Protein AF-A0A7C6N292-F1 (afdb_monomer_lite)

Secondary structure (DSSP, 8-state):
-EEEEE--TTTHHHHHHHHHHTT-EE-TT-SSEEE-----SEEEEEETTEEEEEEGGG-SEEEEETTEEEEE-SS-EEEESS-HHHHHHHHGGGT-EE-SSSEEE-GGGEEEEEE-TTS-EEEEETTS-EEEE-GGGHHHHHHHHT-

Sequence (147 aa):
MKVKLICDQDKYEEYKKILTSKGFEIDDNATIVFEDLERTDHFIGKIDNTLSAIKYDDIIYIESYGHNVYLVTSDGRYQIKERLYEAFEKVEKDDFIKISISVIINPKHIKKIKATYNRKFHLTMKNGDVVDVTRSYYNDFKDKLGI

Foldseek 3Di:
DEEEEAEDPVCVVVVCVVQVVVPYDYDNPDPHYDYPPPLDQFAFFDDPNDTDTGGPVQFFKWFDDDPWIWTQGLVGITTGPDDPVRVCVSCVVVLWADQDPTMIGDPVQFPDWDDDPPLKIWTQGNSRDTDIRDNVRSVVVCVSVVD

Radius of gyration: 19.06 Å; chains: 1; bounding box: 43×37×54 Å

pLDDT: mean 92.68, std 6.37, range [61.94, 98.44]

Structure (mmCIF, N/CA/C/O backbone):
data_AF-A0A7C6N292-F1
#
_entry.id   AF-A0A7C6N292-F1
#
loop_
_atom_site.group_PDB
_atom_site.id
_atom_site.type_symbol
_atom_site.label_atom_id
_atom_site.label_alt_id
_atom_site.label_comp_id
_atom_site.label_asym_id
_atom_site.label_entity_id
_atom_site.label_seq_id
_atom_site.pdbx_PDB_ins_code
_atom_site.Cartn_x
_atom_site.Cartn_y
_atom_site.Cartn_z
_atom_site.occupancy
_atom_site.B_iso_or_equiv
_atom_site.auth_seq_id
_atom_site.auth_comp_id
_atom_site.auth_asym_id
_atom_site.auth_atom_id
_atom_site.pdbx_PDB_model_num
ATOM 1 N N . MET A 1 1 ? 26.911 12.888 -18.718 1.00 90.12 1 MET A N 1
ATOM 2 C CA . MET A 1 1 ? 26.836 11.898 -17.614 1.00 90.12 1 MET A CA 1
ATOM 3 C C . MET A 1 1 ? 26.272 10.613 -18.190 1.00 90.12 1 MET A C 1
ATOM 5 O O . MET A 1 1 ? 25.396 10.713 -19.041 1.00 90.12 1 MET A O 1
ATOM 9 N N . LYS A 1 2 ? 26.789 9.449 -17.791 1.00 95.38 2 LYS A N 1
ATOM 10 C CA . LYS A 1 2 ? 26.370 8.159 -18.355 1.00 95.38 2 LYS A CA 1
ATOM 11 C C . LYS A 1 2 ? 25.245 7.536 -17.533 1.00 95.38 2 LYS A C 1
ATOM 13 O O . LYS A 1 2 ? 25.275 7.648 -16.307 1.00 95.38 2 LYS A O 1
ATOM 18 N N . VAL A 1 3 ? 24.281 6.903 -18.195 1.00 96.00 3 VAL A N 1
ATOM 19 C CA . VAL A 1 3 ? 23.140 6.234 -17.559 1.00 96.00 3 VAL A CA 1
ATOM 20 C C . VAL A 1 3 ? 22.815 4.919 -18.268 1.00 96.00 3 VAL A C 1
ATOM 22 O O . VAL A 1 3 ? 22.854 4.848 -19.495 1.00 96.00 3 VAL A O 1
ATOM 25 N N . LYS A 1 4 ? 22.475 3.888 -17.497 1.00 95.44 4 LYS A N 1
ATOM 26 C CA . LYS A 1 4 ? 21.953 2.620 -18.003 1.00 95.44 4 LYS A CA 1
ATOM 27 C C . LYS A 1 4 ? 20.438 2.728 -18.104 1.00 95.44 4 LYS A C 1
ATOM 29 O O . LYS A 1 4 ? 19.797 3.055 -17.110 1.00 95.44 4 LYS A O 1
ATOM 34 N N . LEU A 1 5 ? 19.878 2.457 -19.277 1.00 92.69 5 LEU A N 1
ATOM 35 C CA . LEU A 1 5 ? 18.437 2.511 -19.528 1.00 92.69 5 LEU A CA 1
ATOM 36 C C . LEU A 1 5 ? 17.834 1.104 -19.430 1.00 92.69 5 LEU A C 1
ATOM 38 O O . LEU A 1 5 ? 18.210 0.221 -20.195 1.00 92.69 5 LEU A O 1
ATOM 42 N N . ILE A 1 6 ? 16.899 0.907 -18.504 1.00 89.31 6 ILE A N 1
ATOM 43 C CA . ILE A 1 6 ? 16.110 -0.320 -18.343 1.00 89.31 6 ILE A CA 1
ATOM 44 C C . ILE A 1 6 ? 14.647 0.044 -18.604 1.00 89.31 6 ILE A C 1
ATOM 46 O O . ILE A 1 6 ? 14.085 0.860 -17.888 1.00 89.31 6 ILE A O 1
ATOM 50 N N . CYS A 1 7 ? 14.037 -0.491 -19.655 1.00 86.06 7 CYS A N 1
ATOM 51 C CA . CYS A 1 7 ? 12.637 -0.233 -20.009 1.00 86.06 7 CYS A CA 1
ATOM 52 C C . CYS A 1 7 ? 12.149 -1.292 -21.000 1.00 86.06 7 CYS A C 1
ATOM 54 O O . CYS A 1 7 ? 12.960 -2.065 -21.525 1.00 86.06 7 CYS A O 1
ATOM 56 N N . ASP A 1 8 ? 10.847 -1.303 -21.279 1.00 82.19 8 ASP A N 1
ATOM 57 C CA . ASP A 1 8 ? 10.293 -2.138 -22.340 1.00 82.19 8 ASP A CA 1
ATOM 58 C C . ASP A 1 8 ? 10.827 -1.735 -23.717 1.00 82.19 8 ASP A C 1
ATOM 60 O O . ASP A 1 8 ? 11.164 -0.579 -23.997 1.00 82.19 8 ASP A O 1
ATOM 64 N N . GLN A 1 9 ? 10.915 -2.724 -24.603 1.00 83.50 9 GLN A N 1
ATOM 65 C CA . GLN A 1 9 ? 11.589 -2.573 -25.889 1.00 83.50 9 GLN A CA 1
ATOM 66 C C . GLN A 1 9 ? 10.876 -1.598 -26.838 1.00 83.50 9 GLN A C 1
ATOM 68 O O . GLN A 1 9 ? 11.526 -0.967 -27.670 1.00 83.50 9 GLN A O 1
ATOM 73 N N . ASP A 1 10 ? 9.562 -1.442 -26.696 1.00 85.56 10 ASP A N 1
ATOM 74 C CA . ASP A 1 10 ? 8.737 -0.480 -27.428 1.00 85.56 10 ASP A CA 1
ATOM 75 C C . ASP A 1 10 ? 8.955 0.972 -26.970 1.00 85.56 10 ASP A C 1
ATOM 77 O O . ASP A 1 10 ? 8.803 1.891 -27.776 1.00 85.56 10 ASP A O 1
ATOM 81 N N . LYS A 1 11 ? 9.392 1.188 -25.724 1.00 87.12 11 LYS A N 1
ATOM 82 C CA . LYS A 1 11 ? 9.657 2.522 -25.155 1.00 87.12 11 LYS A CA 1
ATOM 83 C C . LYS A 1 11 ? 11.129 2.938 -25.204 1.00 87.12 11 LYS A C 1
ATOM 85 O O . LYS A 1 11 ? 11.451 4.111 -24.998 1.00 87.12 11 LYS A O 1
ATOM 90 N N . TYR A 1 12 ? 12.038 2.009 -25.504 1.00 91.31 12 TYR A N 1
ATOM 91 C CA . TYR A 1 12 ? 13.484 2.252 -25.466 1.00 91.31 12 TYR A CA 1
ATOM 92 C C . TYR A 1 12 ? 13.926 3.460 -26.302 1.00 91.31 12 TYR A C 1
ATOM 94 O O . TYR A 1 12 ? 14.645 4.330 -25.805 1.00 91.31 12 TYR A O 1
ATOM 102 N N . GLU A 1 13 ? 13.479 3.559 -27.557 1.00 93.88 13 GLU A N 1
ATOM 103 C CA . GLU A 1 13 ? 13.867 4.666 -28.444 1.00 93.88 13 GLU A CA 1
ATOM 104 C C . GLU A 1 13 ? 13.289 6.017 -27.994 1.00 93.88 13 GLU A C 1
ATOM 106 O O . GLU A 1 13 ? 13.952 7.052 -28.120 1.00 93.88 13 GLU A O 1
ATOM 111 N N . GLU A 1 14 ? 12.086 6.021 -27.412 1.00 92.75 14 GLU A N 1
ATOM 112 C CA . GLU A 1 14 ? 11.480 7.219 -26.828 1.00 92.75 14 GLU A CA 1
ATOM 113 C C . GLU A 1 14 ? 12.327 7.739 -25.659 1.00 92.75 14 GLU A C 1
ATOM 115 O O . GLU A 1 14 ? 12.772 8.895 -25.671 1.00 92.75 14 GLU A O 1
ATOM 120 N N . TYR A 1 15 ? 12.623 6.878 -24.681 1.00 93.25 15 TYR A N 1
ATOM 121 C CA . TYR A 1 15 ? 13.393 7.268 -23.501 1.00 93.25 15 TYR A CA 1
ATOM 122 C C . TYR A 1 15 ? 14.839 7.610 -23.821 1.00 93.25 15 TYR A C 1
ATOM 124 O O . TYR A 1 15 ? 15.360 8.598 -23.298 1.00 93.25 15 TYR A O 1
ATOM 132 N N . LYS A 1 16 ? 15.477 6.873 -24.734 1.00 95.12 16 LYS A N 1
ATOM 133 C CA . LYS A 1 16 ? 16.813 7.206 -25.233 1.00 95.12 16 LYS A CA 1
ATOM 134 C C . LYS A 1 16 ? 16.847 8.621 -25.801 1.00 95.12 16 LYS A C 1
ATOM 136 O O . LYS A 1 16 ? 17.710 9.411 -25.421 1.00 95.12 16 LYS A O 1
ATOM 141 N N . LYS A 1 17 ? 15.879 8.983 -26.648 1.00 95.81 17 LYS A N 1
ATOM 142 C CA . LYS A 1 17 ? 15.788 10.330 -27.230 1.00 95.81 17 LYS A CA 1
ATOM 143 C C . LYS A 1 17 ? 15.598 11.406 -26.159 1.00 95.81 17 LYS A C 1
ATOM 145 O O . LYS A 1 17 ? 16.273 12.436 -26.213 1.00 95.81 17 LYS A O 1
ATOM 150 N N . ILE A 1 18 ? 14.723 11.172 -25.178 1.00 93.88 18 ILE A N 1
ATOM 151 C CA . ILE A 1 18 ? 14.499 12.094 -24.054 1.00 93.88 18 ILE A CA 1
ATOM 152 C C . ILE A 1 18 ? 15.795 12.294 -23.262 1.00 93.88 18 ILE A C 1
ATOM 154 O O . ILE A 1 18 ? 16.233 13.432 -23.087 1.00 93.88 18 ILE A O 1
ATOM 158 N N . LEU A 1 19 ? 16.445 11.213 -22.833 1.00 94.31 19 LEU A N 1
ATOM 159 C CA . LEU A 1 19 ? 17.663 11.259 -22.023 1.00 94.31 19 LEU A CA 1
ATOM 160 C C . LEU A 1 19 ? 18.818 11.938 -22.771 1.00 94.31 19 LEU A C 1
ATOM 162 O O . LEU A 1 19 ? 19.457 12.841 -22.227 1.00 94.31 19 LEU A O 1
ATOM 166 N N . THR A 1 20 ? 19.033 11.604 -24.046 1.00 94.81 20 THR A N 1
ATOM 167 C CA . THR A 1 20 ? 20.063 12.258 -24.865 1.00 94.81 20 THR A CA 1
ATOM 168 C C . THR A 1 20 ? 19.765 13.741 -25.089 1.00 94.81 20 THR A C 1
ATOM 170 O O . THR A 1 20 ? 20.674 14.562 -24.976 1.00 94.81 20 THR A O 1
ATOM 173 N N . SER A 1 21 ? 18.497 14.130 -25.288 1.00 95.00 21 SER A N 1
ATOM 174 C CA . SER A 1 21 ? 18.113 15.552 -25.389 1.00 95.00 21 SER A CA 1
ATOM 175 C C . SER A 1 21 ? 18.401 16.359 -24.114 1.00 95.00 21 SER A C 1
ATOM 177 O O . SER A 1 21 ? 18.549 17.578 -24.167 1.00 95.00 21 SER A O 1
ATOM 179 N N . LYS A 1 22 ? 18.503 15.680 -22.964 1.00 94.69 22 LYS A N 1
ATOM 180 C CA . LYS A 1 22 ? 18.827 16.263 -21.655 1.00 94.69 22 LYS A CA 1
ATOM 181 C C . LYS A 1 22 ? 20.318 16.159 -21.297 1.00 94.69 22 LYS A C 1
ATOM 183 O O . LYS A 1 22 ? 20.691 16.540 -20.192 1.00 94.69 22 LYS A O 1
ATOM 188 N N . GLY A 1 23 ? 21.171 15.681 -22.210 1.00 93.94 23 GLY A N 1
ATOM 189 C CA . GLY A 1 23 ? 22.628 15.607 -22.024 1.00 93.94 23 GLY A CA 1
ATOM 190 C C . GLY A 1 23 ? 23.137 14.326 -21.350 1.00 93.94 23 GLY A C 1
ATOM 191 O O . GLY A 1 23 ? 24.282 14.285 -20.881 1.00 93.94 23 GLY A O 1
ATOM 192 N N . PHE A 1 24 ? 22.308 13.282 -21.283 1.00 96.12 24 PHE A N 1
ATOM 193 C CA . PHE A 1 24 ? 22.724 11.958 -20.823 1.00 96.12 24 PHE A CA 1
ATOM 194 C C . PHE A 1 24 ? 23.225 11.102 -21.991 1.00 96.12 24 PHE A C 1
ATOM 196 O O . PHE A 1 24 ? 22.687 11.143 -23.096 1.00 96.12 24 PHE A O 1
ATOM 203 N N . GLU A 1 25 ? 24.244 10.293 -21.727 1.00 95.62 25 GLU A N 1
ATOM 204 C CA . GLU A 1 25 ? 24.762 9.285 -22.653 1.00 95.62 25 GLU A CA 1
ATOM 205 C C . GLU A 1 25 ? 24.298 7.905 -22.176 1.00 95.62 25 GLU A C 1
ATOM 207 O O . GLU A 1 25 ? 24.445 7.591 -20.992 1.00 95.62 25 GLU A O 1
ATOM 212 N N . ILE A 1 26 ? 23.718 7.102 -23.071 1.00 95.75 26 ILE A N 1
ATOM 213 C CA . ILE A 1 26 ? 23.266 5.749 -22.726 1.00 95.75 26 ILE A CA 1
ATOM 214 C C . ILE A 1 26 ? 24.464 4.802 -22.778 1.00 95.75 26 ILE A C 1
ATOM 216 O O . ILE A 1 26 ? 25.110 4.681 -23.816 1.00 95.75 26 ILE A O 1
ATOM 220 N N . ASP A 1 27 ? 24.754 4.148 -21.658 1.00 95.50 27 ASP A N 1
ATOM 221 C CA . ASP A 1 27 ? 25.833 3.170 -21.521 1.00 95.50 27 ASP A CA 1
ATOM 222 C C . ASP A 1 27 ? 25.368 2.054 -20.581 1.00 95.50 27 ASP A C 1
ATOM 224 O O . ASP A 1 27 ? 25.056 2.304 -19.413 1.00 95.50 27 ASP A O 1
ATOM 228 N N . ASP A 1 28 ? 25.344 0.817 -21.077 1.00 91.31 28 ASP A N 1
ATOM 229 C CA . ASP A 1 28 ? 24.902 -0.354 -20.311 1.00 91.31 28 ASP A CA 1
ATOM 230 C C . ASP A 1 28 ? 25.796 -0.656 -19.093 1.00 91.31 28 ASP A C 1
ATOM 232 O O . ASP A 1 28 ? 25.384 -1.396 -18.195 1.00 91.31 28 ASP A O 1
ATOM 236 N N . ASN A 1 29 ? 26.993 -0.057 -19.034 1.00 93.31 29 ASN A N 1
ATOM 237 C CA . ASN A 1 29 ? 27.951 -0.174 -17.933 1.00 93.31 29 ASN A CA 1
ATOM 238 C C . ASN A 1 29 ? 27.929 1.024 -16.967 1.00 93.31 29 ASN A C 1
ATOM 240 O O . ASN A 1 29 ? 28.786 1.120 -16.084 1.00 93.31 29 ASN A O 1
ATOM 244 N N . ALA A 1 30 ? 27.001 1.971 -17.126 1.00 94.06 30 ALA A N 1
ATOM 245 C CA . ALA A 1 30 ? 26.915 3.123 -16.237 1.00 94.06 30 ALA A CA 1
ATOM 246 C C . ALA A 1 30 ? 26.506 2.730 -14.806 1.00 94.06 30 ALA A C 1
ATOM 248 O O . ALA A 1 30 ? 25.659 1.865 -14.593 1.00 94.06 30 ALA A O 1
ATOM 249 N N . THR A 1 31 ? 27.058 3.432 -13.810 1.00 91.25 31 THR A N 1
ATOM 250 C CA . THR A 1 31 ? 26.683 3.262 -12.393 1.00 91.25 31 THR A CA 1
ATOM 251 C C . THR A 1 31 ? 25.274 3.779 -12.090 1.00 91.25 31 THR A C 1
ATOM 253 O O . THR A 1 31 ? 24.612 3.274 -11.189 1.00 91.25 31 THR A O 1
ATOM 256 N N . ILE A 1 32 ? 24.819 4.805 -12.813 1.00 88.38 32 ILE A N 1
ATOM 257 C CA . ILE A 1 32 ? 23.490 5.401 -12.637 1.00 88.38 32 ILE A CA 1
ATOM 258 C C . ILE A 1 32 ? 22.516 4.667 -13.556 1.00 88.38 32 ILE A C 1
ATOM 260 O O . ILE A 1 32 ? 22.793 4.517 -14.745 1.00 88.38 32 ILE A O 1
ATOM 264 N N . VAL A 1 33 ? 21.374 4.245 -13.017 1.00 91.44 33 VAL A N 1
ATOM 265 C CA . VAL A 1 33 ? 20.330 3.523 -13.753 1.00 91.44 33 VAL A CA 1
ATOM 266 C C . VAL A 1 33 ? 19.088 4.403 -13.867 1.00 91.44 33 VAL A C 1
ATOM 268 O O . VAL A 1 33 ? 18.645 4.989 -12.882 1.00 91.44 33 VAL A O 1
ATOM 271 N N . PHE A 1 34 ? 18.540 4.494 -15.073 1.00 88.88 34 PHE A N 1
ATOM 272 C CA . PHE A 1 34 ? 17.190 4.966 -15.337 1.00 88.88 34 PHE A CA 1
ATOM 273 C C . PHE A 1 34 ? 16.347 3.740 -15.672 1.00 88.88 34 PHE A C 1
ATOM 275 O O . PHE A 1 34 ? 16.616 3.058 -16.661 1.00 88.88 34 PHE A O 1
ATOM 282 N N . GLU A 1 35 ? 15.354 3.460 -14.841 1.00 84.88 35 GLU A N 1
ATOM 283 C CA . GLU A 1 35 ? 14.431 2.349 -15.035 1.00 84.88 35 GLU A CA 1
ATOM 284 C C . GLU A 1 35 ? 13.023 2.901 -15.272 1.00 84.88 35 GLU A C 1
ATOM 286 O O . GLU A 1 35 ? 12.496 3.640 -14.435 1.00 84.88 35 GLU A O 1
ATOM 291 N N . ASP A 1 36 ? 12.430 2.567 -16.420 1.00 78.06 36 ASP A N 1
ATOM 292 C CA . ASP A 1 36 ? 10.998 2.740 -16.636 1.00 78.06 36 ASP A CA 1
ATOM 293 C C . ASP A 1 36 ? 10.269 1.664 -15.841 1.00 78.06 36 ASP A C 1
ATOM 295 O O . ASP A 1 36 ? 10.076 0.530 -16.279 1.00 78.06 36 ASP A O 1
ATOM 299 N N . LEU A 1 37 ? 9.920 2.020 -14.612 1.00 68.44 37 LEU A N 1
ATOM 300 C CA . LEU A 1 37 ? 9.043 1.210 -13.793 1.00 68.44 37 LEU A CA 1
ATOM 301 C C . LEU A 1 37 ? 7.640 1.339 -14.386 1.00 68.44 37 LEU A C 1
ATOM 303 O O . LEU A 1 37 ? 6.961 2.331 -14.106 1.00 68.44 37 LEU A O 1
ATOM 307 N N . GLU A 1 38 ? 7.209 0.355 -15.184 1.00 63.50 38 GLU A N 1
ATOM 308 C CA . GLU A 1 38 ? 5.821 0.250 -15.637 1.00 63.50 38 GLU A CA 1
ATOM 309 C C . GLU A 1 38 ? 4.885 0.423 -14.435 1.00 63.50 38 GLU A C 1
ATOM 311 O O . GLU A 1 38 ? 4.729 -0.469 -13.591 1.00 63.50 38 GLU A O 1
ATOM 316 N N . ARG A 1 39 ? 4.260 1.600 -14.325 1.00 61.94 39 ARG A N 1
ATOM 317 C CA . ARG A 1 39 ? 3.249 1.846 -13.300 1.00 61.94 39 ARG A CA 1
ATOM 318 C C . ARG A 1 39 ? 1.968 1.180 -13.757 1.00 61.94 39 ARG A C 1
ATOM 320 O O . ARG A 1 39 ? 1.099 1.802 -14.357 1.00 61.94 39 ARG A O 1
ATOM 327 N N . THR A 1 40 ? 1.877 -0.107 -13.467 1.00 76.62 40 THR A N 1
ATOM 328 C CA . THR A 1 40 ? 0.587 -0.784 -13.387 1.00 76.62 40 THR A CA 1
ATOM 329 C C . THR A 1 40 ? -0.217 -0.152 -12.256 1.00 76.62 40 THR A C 1
ATOM 331 O O . THR A 1 40 ? 0.343 0.245 -11.235 1.00 76.62 40 THR A O 1
ATOM 334 N N . ASP A 1 41 ? -1.524 -0.030 -12.456 1.00 87.75 41 ASP A N 1
ATOM 335 C CA . ASP A 1 41 ? -2.495 0.457 -11.470 1.00 87.75 41 ASP A CA 1
ATOM 336 C C . ASP A 1 41 ? -3.137 -0.695 -10.677 1.00 87.75 41 ASP A C 1
ATOM 338 O O . ASP A 1 41 ? -4.145 -0.507 -9.993 1.00 87.75 41 ASP A O 1
ATOM 342 N N . HIS A 1 42 ? -2.593 -1.907 -10.811 1.00 92.56 42 HIS A N 1
ATOM 343 C CA . HIS A 1 42 ? -3.154 -3.127 -10.258 1.00 92.56 42 HIS A CA 1
ATOM 344 C C . HIS A 1 42 ? -2.080 -4.162 -9.920 1.00 92.56 42 HIS A C 1
ATOM 346 O O . HIS A 1 42 ? -1.003 -4.214 -10.509 1.00 92.56 42 HIS A O 1
ATOM 352 N N . PHE A 1 43 ? -2.422 -5.059 -9.001 1.00 94.69 43 PHE A N 1
ATOM 353 C CA . PHE A 1 43 ? -1.689 -6.300 -8.777 1.00 94.69 43 PHE A CA 1
ATOM 354 C C . PHE A 1 43 ? -2.358 -7.465 -9.494 1.00 94.69 43 PHE A C 1
ATOM 356 O O . PHE A 1 43 ? -3.566 -7.463 -9.725 1.00 94.69 43 PHE A O 1
ATOM 363 N N . ILE A 1 44 ? -1.590 -8.524 -9.740 1.00 95.94 44 ILE A N 1
ATOM 364 C CA . ILE A 1 44 ? -2.150 -9.833 -10.071 1.00 95.94 44 ILE A CA 1
ATOM 365 C C . ILE A 1 44 ? -2.307 -10.632 -8.776 1.00 95.94 44 ILE A C 1
ATOM 367 O O . ILE A 1 44 ? -1.327 -11.110 -8.204 1.00 95.94 44 ILE A O 1
ATOM 371 N N . GLY A 1 45 ? -3.549 -10.758 -8.315 1.00 96.75 45 GLY A N 1
ATOM 372 C CA . GLY A 1 45 ? -3.930 -11.517 -7.131 1.00 96.75 45 GLY A CA 1
ATOM 373 C C . GLY A 1 45 ? -4.472 -12.904 -7.479 1.00 96.75 45 GLY A C 1
ATOM 374 O O . GLY A 1 45 ? -5.118 -13.089 -8.509 1.00 96.75 45 GLY A O 1
ATOM 375 N N . LYS A 1 46 ? -4.228 -13.889 -6.613 1.00 97.00 46 LYS A N 1
ATOM 376 C CA . LYS A 1 46 ? -4.696 -15.272 -6.752 1.00 97.00 46 LYS A CA 1
ATOM 377 C C . LYS A 1 46 ? -5.733 -15.623 -5.684 1.00 97.00 46 LYS A C 1
ATOM 379 O O . LYS A 1 46 ? -5.471 -15.434 -4.497 1.00 97.00 46 LYS A O 1
ATOM 384 N N . ILE A 1 47 ? -6.849 -16.217 -6.102 1.00 94.44 47 ILE A N 1
ATOM 385 C CA . ILE A 1 47 ? -7.854 -16.854 -5.233 1.00 94.44 47 ILE A CA 1
ATOM 386 C C . ILE A 1 47 ? -8.318 -18.163 -5.887 1.00 94.44 47 ILE A C 1
ATOM 388 O O . ILE A 1 47 ? -8.555 -18.182 -7.089 1.00 94.44 47 ILE A O 1
ATOM 392 N N . ASP A 1 48 ? -8.361 -19.275 -5.147 1.00 88.56 48 ASP A N 1
ATOM 393 C CA . ASP A 1 48 ? -8.843 -20.590 -5.624 1.00 88.56 48 ASP A CA 1
ATOM 394 C C . ASP A 1 48 ? -8.365 -20.990 -7.038 1.00 88.56 48 ASP A C 1
ATOM 396 O O . ASP A 1 48 ? -9.137 -21.386 -7.906 1.00 88.56 48 ASP A O 1
ATOM 400 N N . ASN A 1 49 ? -7.055 -20.861 -7.289 1.00 88.00 49 ASN A N 1
ATOM 401 C CA . ASN A 1 49 ? -6.397 -21.105 -8.587 1.00 88.00 49 ASN A CA 1
ATOM 402 C C . ASN A 1 49 ? -6.754 -20.167 -9.751 1.00 88.00 49 ASN A C 1
ATOM 404 O O . ASN A 1 49 ? -6.209 -20.333 -10.840 1.00 88.00 49 ASN A O 1
ATOM 408 N N . THR A 1 50 ? -7.547 -19.133 -9.511 1.00 91.81 50 THR A N 1
ATOM 409 C CA . THR A 1 50 ? -7.842 -18.077 -10.481 1.00 91.81 50 THR A CA 1
ATOM 410 C C . THR A 1 50 ? -6.938 -16.872 -10.241 1.00 91.81 50 THR A C 1
ATOM 412 O O . THR A 1 50 ? -6.683 -16.498 -9.096 1.00 91.81 50 THR A O 1
ATOM 415 N N . LEU A 1 51 ? -6.438 -16.272 -11.324 1.00 94.75 51 LEU A N 1
ATOM 416 C CA . 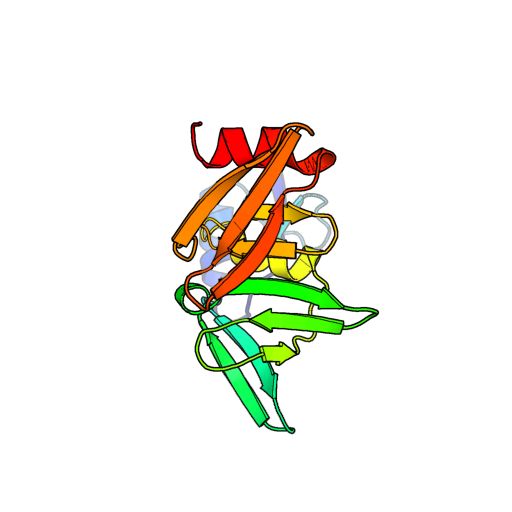LEU A 1 51 ? -5.721 -14.997 -11.292 1.00 94.75 51 LEU A CA 1
ATOM 417 C C . LEU A 1 51 ? -6.684 -13.862 -11.637 1.00 94.75 51 LEU A C 1
ATOM 419 O O . LEU A 1 51 ? -7.514 -13.990 -12.534 1.00 94.75 51 LEU A O 1
ATOM 423 N N . SER A 1 52 ? -6.578 -12.750 -10.924 1.00 94.31 52 SER A N 1
ATOM 424 C CA . SER A 1 52 ? -7.411 -11.565 -11.119 1.00 94.31 52 SER A CA 1
ATOM 425 C C . SER A 1 52 ? -6.559 -10.308 -11.003 1.00 94.31 52 SER A C 1
ATOM 427 O O . SER A 1 52 ? -5.681 -10.227 -10.145 1.00 94.31 52 SER A O 1
ATOM 429 N N . ALA A 1 53 ? -6.812 -9.334 -11.874 1.00 94.81 53 ALA A N 1
ATOM 430 C CA . ALA A 1 53 ? -6.224 -8.007 -11.762 1.00 94.81 53 ALA A CA 1
ATOM 431 C C . ALA A 1 53 ? -6.990 -7.212 -10.695 1.00 94.81 53 ALA A C 1
ATOM 433 O O . ALA A 1 53 ? -8.197 -7.023 -10.822 1.00 94.81 53 ALA A O 1
ATOM 434 N N . ILE A 1 54 ? -6.295 -6.776 -9.646 1.00 96.19 54 ILE A N 1
ATOM 435 C CA . ILE A 1 54 ? -6.863 -6.048 -8.507 1.00 96.19 54 ILE A CA 1
ATOM 436 C C . ILE A 1 54 ? -6.321 -4.626 -8.523 1.00 96.19 54 ILE A C 1
ATOM 438 O O . ILE A 1 54 ? -5.132 -4.427 -8.257 1.00 96.19 54 ILE A O 1
ATOM 442 N N . LYS A 1 55 ? -7.173 -3.646 -8.835 1.00 94.62 55 LYS A N 1
ATOM 443 C CA . LYS A 1 55 ? -6.765 -2.239 -8.885 1.00 94.62 55 LYS A CA 1
ATOM 444 C C . LYS A 1 55 ? -6.349 -1.741 -7.511 1.00 94.62 55 LYS A C 1
ATOM 446 O O . LYS A 1 55 ? -6.952 -2.113 -6.508 1.00 94.62 55 LYS A O 1
ATOM 451 N N . TYR A 1 56 ? -5.369 -0.848 -7.463 1.00 94.81 56 TYR A N 1
ATOM 452 C CA . TYR A 1 56 ? -4.879 -0.278 -6.209 1.00 94.81 56 TYR A CA 1
ATOM 453 C C . TYR A 1 56 ? -5.974 0.437 -5.416 1.00 94.81 56 TYR A C 1
ATOM 455 O O . TYR A 1 56 ? -6.046 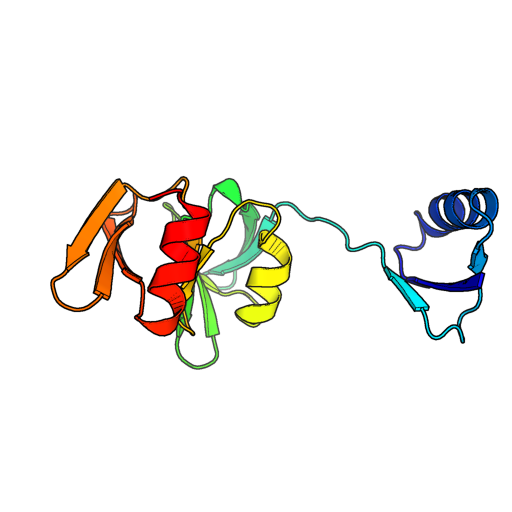0.293 -4.196 1.00 94.81 56 TYR A O 1
ATOM 463 N N . ASP A 1 57 ? -6.881 1.133 -6.101 1.00 93.75 57 ASP A N 1
ATOM 464 C CA . ASP A 1 57 ? -8.007 1.812 -5.458 1.00 93.75 57 ASP A CA 1
ATOM 465 C C . ASP A 1 57 ? -9.017 0.848 -4.806 1.00 93.75 57 ASP A C 1
ATOM 467 O O . ASP A 1 57 ? -9.698 1.248 -3.860 1.00 93.75 57 ASP A O 1
ATOM 471 N N . ASP A 1 58 ? -9.078 -0.419 -5.228 1.00 95.94 58 ASP A N 1
ATOM 472 C CA . ASP A 1 58 ? -9.973 -1.435 -4.649 1.00 95.94 58 ASP A CA 1
ATOM 473 C C . ASP A 1 58 ? -9.352 -2.133 -3.421 1.00 95.94 58 ASP A C 1
ATOM 475 O O . ASP A 1 58 ? -10.038 -2.815 -2.652 1.00 95.94 58 ASP A O 1
ATOM 479 N N . ILE A 1 59 ? -8.047 -1.949 -3.197 1.00 97.69 59 ILE A N 1
ATOM 480 C CA . ILE A 1 59 ? -7.318 -2.555 -2.081 1.00 97.69 59 ILE A CA 1
ATOM 481 C C . ILE A 1 59 ? -7.553 -1.727 -0.822 1.00 97.69 59 ILE A C 1
ATOM 483 O O . ILE A 1 59 ? -7.165 -0.562 -0.723 1.00 97.69 59 ILE A O 1
ATOM 487 N N . ILE A 1 60 ? -8.140 -2.368 0.184 1.00 98.31 60 ILE A N 1
ATOM 488 C CA . ILE A 1 60 ? -8.375 -1.798 1.511 1.00 98.31 60 ILE A CA 1
ATOM 489 C C . ILE A 1 60 ? -7.068 -1.805 2.304 1.00 98.31 60 ILE A C 1
ATOM 491 O O . ILE A 1 60 ? -6.674 -0.788 2.882 1.00 98.31 60 ILE A O 1
ATOM 495 N N . TYR A 1 61 ? -6.386 -2.949 2.326 1.00 98.44 61 TYR A N 1
ATOM 496 C CA . TYR A 1 61 ? -5.060 -3.092 2.912 1.00 98.44 61 TYR A CA 1
ATOM 497 C C . TYR A 1 61 ? -4.320 -4.301 2.332 1.00 98.44 61 TYR A C 1
ATOM 499 O O . TYR A 1 61 ? -4.905 -5.179 1.702 1.00 98.44 61 TYR A O 1
ATOM 507 N N . ILE A 1 62 ? -3.013 -4.329 2.550 1.00 98.44 62 ILE A N 1
ATOM 508 C CA . ILE A 1 62 ? -2.104 -5.411 2.199 1.00 98.44 62 ILE A CA 1
ATOM 509 C C . ILE A 1 62 ? -1.513 -5.934 3.498 1.00 98.44 62 ILE A C 1
ATOM 511 O O . ILE A 1 62 ? -1.076 -5.152 4.346 1.00 98.44 62 ILE A O 1
ATOM 515 N N . GLU A 1 63 ? -1.463 -7.249 3.653 1.00 98.06 63 GLU A N 1
ATOM 516 C CA . GLU A 1 63 ? -0.866 -7.870 4.826 1.00 98.06 63 GLU A CA 1
ATOM 517 C C . GLU A 1 63 ? 0.022 -9.056 4.473 1.00 98.06 63 GLU A C 1
ATOM 519 O O . GLU A 1 63 ? -0.232 -9.800 3.527 1.00 98.06 63 GLU A O 1
ATOM 524 N N . SER A 1 64 ? 1.059 -9.265 5.275 1.00 97.81 64 SER A N 1
ATOM 525 C CA . SER A 1 64 ? 1.839 -10.497 5.251 1.00 97.81 64 SER A CA 1
ATOM 526 C C . SER A 1 64 ? 1.380 -11.435 6.362 1.00 97.81 64 SER A C 1
ATOM 528 O O . SER A 1 64 ? 1.348 -11.042 7.530 1.00 97.81 64 SER A O 1
ATOM 530 N N . TYR A 1 65 ? 1.121 -12.693 6.018 1.00 93.94 65 TYR A N 1
ATOM 531 C CA . TYR A 1 65 ? 0.856 -13.765 6.971 1.00 93.94 65 TYR A CA 1
ATOM 532 C C . TYR A 1 65 ? 1.779 -14.952 6.678 1.00 93.94 65 TYR A C 1
ATOM 534 O O . TYR A 1 65 ? 1.663 -15.617 5.644 1.00 93.94 65 TYR A O 1
ATOM 542 N N . GLY A 1 66 ? 2.728 -15.202 7.584 1.00 92.19 66 GLY A N 1
ATOM 543 C CA . GLY A 1 66 ? 3.808 -16.162 7.357 1.00 92.19 66 GLY A CA 1
ATOM 544 C C . GLY A 1 66 ? 4.679 -15.745 6.168 1.00 92.19 66 GLY A C 1
ATOM 545 O O . GLY A 1 66 ? 5.232 -14.649 6.154 1.00 92.19 66 GLY A O 1
ATOM 546 N N . HIS A 1 67 ? 4.787 -16.614 5.161 1.00 90.56 67 HIS A N 1
ATOM 547 C CA . HIS A 1 67 ? 5.553 -16.347 3.936 1.00 90.56 67 HIS A CA 1
ATOM 548 C C . HIS A 1 67 ? 4.724 -15.739 2.800 1.00 90.56 67 HIS A C 1
ATOM 550 O O . HIS A 1 67 ? 5.287 -15.424 1.750 1.00 90.56 67 HIS A O 1
ATOM 556 N N . ASN A 1 68 ? 3.414 -15.580 2.999 1.00 97.00 68 ASN A N 1
ATOM 557 C CA . ASN A 1 68 ? 2.482 -15.144 1.968 1.00 97.00 68 ASN A CA 1
ATOM 558 C C . ASN A 1 68 ? 2.066 -13.693 2.200 1.00 97.00 68 ASN A C 1
ATOM 560 O O . ASN A 1 68 ? 1.940 -13.251 3.344 1.00 97.00 68 ASN A O 1
ATOM 564 N N . VAL A 1 69 ? 1.821 -12.973 1.109 1.00 98.38 69 VAL A N 1
ATOM 565 C CA . VAL A 1 69 ? 1.282 -11.613 1.125 1.00 98.38 69 VAL A CA 1
ATOM 566 C C . VAL A 1 69 ? -0.081 -11.629 0.461 1.00 98.38 69 VAL A C 1
ATOM 568 O O . VAL A 1 69 ? -0.281 -12.317 -0.542 1.00 98.38 69 VAL A O 1
ATOM 571 N N . TYR A 1 70 ? -1.013 -10.890 1.046 1.00 98.31 70 TYR A N 1
ATOM 572 C CA . TYR A 1 70 ? -2.390 -10.838 0.605 1.00 98.31 70 TYR A CA 1
ATOM 573 C C . TYR A 1 70 ? -2.854 -9.401 0.429 1.00 98.31 70 TYR A C 1
ATOM 575 O O . TYR A 1 70 ? -2.584 -8.550 1.275 1.00 98.31 70 TYR A O 1
ATOM 583 N N . LEU A 1 71 ? -3.603 -9.167 -0.641 1.00 98.19 71 LEU A N 1
ATOM 584 C CA . LEU A 1 71 ? -4.433 -7.986 -0.826 1.00 98.19 71 LEU A CA 1
ATOM 585 C C . LEU A 1 71 ? -5.800 -8.275 -0.229 1.00 98.19 71 LEU A C 1
ATOM 587 O O . LEU A 1 71 ? -6.396 -9.311 -0.530 1.00 98.19 71 LEU A O 1
ATOM 591 N N . VAL A 1 72 ? -6.306 -7.355 0.576 1.00 98.19 72 VAL A N 1
ATOM 592 C CA . VAL A 1 72 ? -7.658 -7.416 1.118 1.00 98.19 72 VAL A CA 1
ATOM 593 C C . VAL A 1 72 ? -8.488 -6.329 0.455 1.00 98.19 72 VAL A C 1
ATOM 595 O O . VAL A 1 72 ? -8.109 -5.159 0.445 1.00 98.19 72 VAL A O 1
ATOM 598 N N . THR A 1 73 ? -9.612 -6.739 -0.117 1.00 97.25 73 THR A N 1
ATOM 599 C CA . THR A 1 73 ? -10.579 -5.889 -0.828 1.00 97.25 73 THR A CA 1
ATOM 600 C C . THR A 1 73 ? -11.961 -6.045 -0.183 1.00 97.25 73 THR A C 1
ATOM 602 O O . THR A 1 73 ? -12.110 -6.779 0.798 1.00 97.25 73 THR A O 1
ATOM 605 N N . SER A 1 74 ? -12.991 -5.386 -0.721 1.00 95.56 74 SER A N 1
ATOM 606 C CA . SER A 1 74 ? -14.383 -5.672 -0.340 1.00 95.56 74 SER A CA 1
ATOM 607 C C . SER A 1 74 ? -14.843 -7.074 -0.742 1.00 95.56 74 SER A C 1
ATOM 609 O O . SER A 1 74 ? -15.711 -7.638 -0.080 1.00 95.56 74 SER A O 1
ATOM 611 N N . ASP A 1 75 ? -14.258 -7.622 -1.806 1.00 92.44 75 ASP A N 1
ATOM 612 C CA . ASP A 1 75 ? -14.761 -8.819 -2.487 1.00 92.44 75 ASP A CA 1
ATOM 613 C C . ASP A 1 75 ? -14.040 -10.089 -2.030 1.00 92.44 75 ASP A C 1
ATOM 615 O O . ASP A 1 75 ? -14.521 -11.204 -2.227 1.00 92.44 75 ASP A O 1
ATOM 619 N N . GLY A 1 76 ? -12.888 -9.931 -1.379 1.00 94.06 76 GLY A N 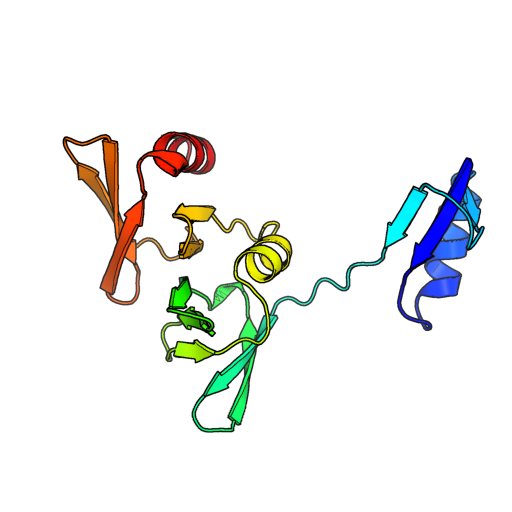1
ATOM 620 C CA . GLY A 1 76 ? -12.136 -11.044 -0.830 1.00 94.06 76 GLY A CA 1
ATOM 621 C C . GLY A 1 76 ? -10.666 -10.743 -0.587 1.00 94.06 76 GLY A C 1
ATOM 622 O O . GLY A 1 76 ? -10.209 -9.593 -0.605 1.00 94.06 76 GLY A O 1
ATOM 623 N N . ARG A 1 77 ? -9.926 -11.829 -0.347 1.00 96.50 77 ARG A N 1
ATOM 624 C CA . ARG A 1 77 ? -8.498 -11.835 -0.037 1.00 96.50 77 ARG A CA 1
ATOM 625 C C . ARG A 1 77 ? -7.735 -12.573 -1.129 1.00 96.50 77 ARG A C 1
ATOM 627 O O . ARG A 1 77 ? -7.995 -13.747 -1.378 1.00 96.50 77 ARG A O 1
ATOM 634 N N . TYR A 1 78 ? -6.765 -11.898 -1.732 1.00 98.06 78 TYR A N 1
ATOM 635 C CA . TYR A 1 78 ? -6.028 -12.398 -2.889 1.00 98.06 78 TYR A CA 1
ATOM 636 C C . TYR A 1 78 ? -4.549 -12.512 -2.563 1.00 98.06 78 TYR A C 1
ATOM 638 O O . TYR A 1 78 ? -3.936 -11.540 -2.131 1.00 98.06 78 TYR A O 1
ATOM 646 N N . GLN A 1 79 ? -3.956 -13.681 -2.782 1.00 98.06 79 GLN A N 1
ATOM 647 C CA . GLN A 1 79 ? -2.521 -13.869 -2.589 1.00 98.06 79 GLN A CA 1
ATOM 648 C C . GLN A 1 79 ? -1.739 -13.252 -3.752 1.00 98.06 79 GLN A C 1
ATOM 650 O O . GLN A 1 79 ? -2.085 -13.480 -4.908 1.00 98.06 79 GLN A O 1
ATOM 655 N N . ILE A 1 80 ? -0.658 -12.535 -3.458 1.00 97.38 80 ILE A N 1
ATOM 656 C CA . ILE A 1 80 ? 0.262 -11.993 -4.468 1.00 97.38 80 ILE A CA 1
ATOM 657 C C . ILE A 1 80 ? 1.628 -12.676 -4.399 1.00 97.38 80 ILE A C 1
ATOM 659 O O . ILE A 1 80 ? 1.963 -13.330 -3.406 1.00 97.38 80 ILE A O 1
ATOM 663 N N . LYS A 1 81 ? 2.410 -12.552 -5.477 1.00 95.31 81 LYS A N 1
ATOM 664 C CA . LYS A 1 81 ? 3.773 -13.107 -5.554 1.00 95.31 81 LYS A CA 1
ATOM 665 C C . LYS A 1 81 ? 4.794 -12.223 -4.838 1.00 95.31 81 LYS A C 1
ATOM 667 O O . LYS A 1 81 ? 5.817 -12.719 -4.374 1.00 95.31 81 LYS A O 1
ATOM 672 N N . GLU A 1 82 ? 4.506 -10.929 -4.777 1.00 94.94 82 GLU A N 1
ATOM 673 C CA . GLU A 1 82 ? 5.354 -9.898 -4.206 1.00 94.94 82 GLU A CA 1
ATOM 674 C C . GLU A 1 82 ? 5.535 -10.090 -2.699 1.00 94.94 82 GLU A C 1
ATOM 676 O O . GLU A 1 82 ? 4.628 -10.498 -1.967 1.00 94.94 82 GLU A O 1
ATOM 681 N N . ARG A 1 83 ? 6.720 -9.728 -2.210 1.00 96.19 83 ARG A N 1
ATOM 682 C CA . ARG A 1 83 ? 6.942 -9.488 -0.784 1.00 96.19 83 ARG A CA 1
ATOM 683 C C . ARG A 1 83 ? 6.284 -8.176 -0.376 1.00 96.19 83 ARG A C 1
ATOM 685 O O . ARG A 1 83 ? 6.045 -7.294 -1.191 1.00 96.19 83 ARG A O 1
ATOM 692 N N . LEU A 1 84 ? 6.025 -8.016 0.921 1.00 96.56 84 LEU A N 1
ATOM 693 C CA . LEU A 1 84 ? 5.303 -6.845 1.419 1.00 96.56 84 LEU A CA 1
ATOM 694 C C . LEU A 1 84 ? 6.032 -5.527 1.102 1.00 96.56 84 LEU A C 1
ATOM 696 O O . LEU A 1 84 ? 5.376 -4.527 0.840 1.00 96.56 84 LEU A O 1
ATOM 700 N N . TYR A 1 85 ? 7.371 -5.517 1.115 1.00 94.31 85 TYR A N 1
ATOM 701 C CA . TYR A 1 85 ? 8.138 -4.318 0.754 1.00 94.31 85 TYR A CA 1
ATOM 702 C C . TYR A 1 85 ? 8.023 -3.996 -0.744 1.00 94.31 85 TYR A C 1
ATOM 704 O O . TYR A 1 85 ? 7.773 -2.848 -1.080 1.00 94.31 85 TYR A O 1
ATOM 712 N N . GLU A 1 86 ? 8.090 -5.003 -1.619 1.00 93.31 86 GLU A N 1
ATOM 713 C CA . GLU A 1 86 ? 7.915 -4.835 -3.071 1.00 93.31 86 GLU A CA 1
ATOM 714 C C . GLU A 1 86 ? 6.501 -4.346 -3.389 1.00 93.31 86 GLU A C 1
ATOM 716 O O .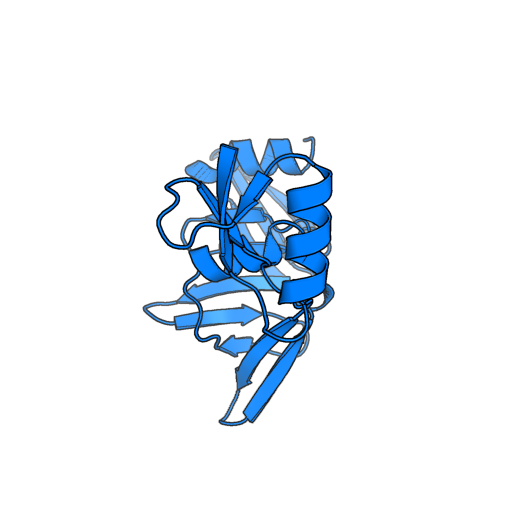 GLU A 1 86 ? 6.302 -3.458 -4.212 1.00 93.31 86 GLU A O 1
ATOM 721 N N . ALA A 1 87 ? 5.502 -4.904 -2.698 1.00 94.44 87 ALA A N 1
ATOM 722 C CA . ALA A 1 87 ? 4.128 -4.448 -2.811 1.00 94.44 87 ALA A CA 1
ATOM 723 C C . ALA A 1 87 ? 4.005 -2.981 -2.386 1.00 94.44 87 ALA A C 1
ATOM 725 O O . ALA A 1 87 ? 3.349 -2.217 -3.082 1.00 94.44 87 ALA A O 1
ATOM 726 N N . PHE A 1 88 ? 4.663 -2.574 -1.293 1.00 94.69 88 PHE A N 1
ATOM 727 C CA . PHE A 1 88 ? 4.665 -1.180 -0.853 1.00 94.69 88 PHE A CA 1
ATOM 728 C C . PHE A 1 88 ? 5.280 -0.247 -1.893 1.00 94.69 88 PHE A C 1
ATOM 730 O O . PHE A 1 88 ? 4.644 0.737 -2.240 1.00 94.69 88 PHE A O 1
ATOM 737 N N . GLU A 1 89 ? 6.456 -0.575 -2.431 1.00 91.25 89 GLU A N 1
ATOM 738 C CA . GLU A 1 89 ? 7.136 0.231 -3.457 1.00 91.25 89 GLU A CA 1
ATOM 739 C C . GLU A 1 89 ? 6.262 0.440 -4.704 1.00 91.25 89 GLU A C 1
ATOM 741 O O . GLU A 1 89 ? 6.252 1.527 -5.285 1.00 91.25 89 GLU A O 1
ATOM 746 N N . LYS A 1 90 ? 5.468 -0.571 -5.084 1.00 89.88 90 LYS A N 1
ATOM 747 C CA . LYS A 1 90 ? 4.533 -0.482 -6.216 1.00 89.88 90 LYS A CA 1
ATOM 748 C C . LYS A 1 90 ? 3.371 0.483 -5.978 1.00 89.88 90 LYS A C 1
ATOM 750 O O . LYS A 1 90 ? 2.996 1.194 -6.908 1.00 89.88 90 LYS A O 1
ATOM 755 N N . VAL A 1 91 ? 2.822 0.523 -4.761 1.00 90.44 91 VAL A N 1
ATOM 756 C CA . VAL A 1 91 ? 1.628 1.332 -4.427 1.00 90.44 91 VAL A CA 1
ATOM 757 C C . VAL A 1 91 ? 1.921 2.598 -3.630 1.00 90.44 91 VAL A C 1
ATOM 759 O O . VAL A 1 91 ? 1.005 3.341 -3.289 1.00 90.44 91 VAL A O 1
ATOM 762 N N . GLU A 1 92 ? 3.180 2.869 -3.287 1.00 81.25 92 GLU A N 1
ATOM 763 C CA . GLU A 1 92 ? 3.541 3.999 -2.421 1.00 81.25 92 GLU A CA 1
ATOM 764 C C . GLU A 1 92 ? 3.080 5.339 -3.005 1.00 81.25 92 GLU A C 1
ATOM 766 O O . GLU A 1 92 ? 2.629 6.226 -2.284 1.00 81.25 92 GLU A O 1
ATOM 771 N N . LYS A 1 93 ? 3.135 5.457 -4.330 1.00 76.31 93 LYS A N 1
ATOM 772 C CA . LYS A 1 93 ? 2.729 6.650 -5.076 1.00 76.31 93 LYS A CA 1
ATOM 773 C C . LYS A 1 93 ? 1.201 6.787 -5.222 1.00 76.31 93 LYS A C 1
ATOM 775 O O . LYS A 1 93 ? 0.755 7.763 -5.818 1.00 76.31 93 LYS A O 1
ATOM 780 N N . ASP A 1 94 ? 0.431 5.830 -4.705 1.00 80.25 94 ASP A N 1
ATOM 781 C CA . ASP A 1 94 ? -1.037 5.812 -4.653 1.00 80.25 94 ASP A CA 1
ATOM 782 C C . ASP A 1 94 ? -1.546 6.044 -3.211 1.00 80.25 94 ASP A C 1
ATOM 784 O O . ASP A 1 94 ? -2.639 5.624 -2.829 1.00 80.25 94 ASP A O 1
ATOM 788 N N . ASP A 1 95 ? -0.726 6.730 -2.404 1.00 85.06 95 ASP A N 1
ATOM 789 C CA . ASP A 1 95 ? -0.992 7.184 -1.032 1.00 85.06 95 ASP A CA 1
ATOM 790 C C . ASP A 1 95 ? -1.191 6.074 0.012 1.00 85.06 95 ASP A C 1
ATOM 792 O O . ASP A 1 95 ? -1.808 6.277 1.060 1.00 85.06 95 ASP A O 1
ATOM 796 N N . PHE A 1 96 ? -0.613 4.894 -0.209 1.00 95.62 96 PHE A N 1
ATOM 797 C CA . PHE A 1 96 ? -0.609 3.838 0.802 1.00 95.62 96 PHE A CA 1
ATOM 798 C C . PHE A 1 96 ? 0.291 4.179 2.004 1.00 95.62 96 PHE A C 1
ATOM 800 O O . PHE A 1 96 ? 1.338 4.835 1.910 1.00 95.62 96 PHE A O 1
ATOM 807 N N . ILE A 1 97 ? -0.098 3.679 3.179 1.00 96.12 97 ILE A N 1
ATOM 808 C CA . ILE A 1 97 ? 0.605 3.916 4.442 1.00 96.12 97 ILE A CA 1
ATOM 809 C C . ILE A 1 97 ? 0.984 2.588 5.079 1.00 96.12 97 ILE A C 1
ATOM 811 O O . ILE A 1 97 ? 0.128 1.770 5.408 1.00 96.12 97 ILE A O 1
ATOM 815 N N . LYS A 1 98 ? 2.277 2.380 5.322 1.00 96.50 98 LYS A N 1
ATOM 816 C CA . LYS A 1 98 ? 2.740 1.260 6.136 1.00 96.50 98 LYS A CA 1
ATOM 817 C C . LYS A 1 98 ? 2.498 1.571 7.613 1.00 96.50 98 LYS A C 1
ATOM 819 O O . LYS A 1 98 ? 2.967 2.586 8.114 1.00 96.50 98 LYS A O 1
ATOM 824 N N . ILE A 1 99 ? 1.750 0.710 8.300 1.00 96.75 99 ILE A N 1
ATOM 825 C CA . ILE A 1 99 ? 1.329 0.925 9.701 1.00 96.75 99 ILE A CA 1
ATOM 826 C C . ILE A 1 99 ? 1.922 -0.102 10.671 1.00 96.75 99 ILE A C 1
ATOM 828 O O . ILE A 1 99 ? 1.865 0.046 11.898 1.00 96.75 99 ILE A O 1
ATOM 832 N N . SER A 1 100 ? 2.504 -1.167 10.130 1.00 96.25 100 SER A N 1
ATOM 833 C CA . SER A 1 100 ? 3.262 -2.157 10.878 1.00 96.25 100 SER A CA 1
ATOM 834 C C . SER A 1 100 ? 4.283 -2.839 9.973 1.00 96.25 100 SER A C 1
ATOM 836 O O . SER A 1 100 ? 4.336 -2.603 8.766 1.00 96.25 100 SER A O 1
ATOM 838 N N . ILE A 1 101 ? 5.095 -3.726 10.549 1.00 95.56 101 ILE A N 1
ATOM 839 C CA . ILE A 1 101 ? 6.015 -4.548 9.759 1.00 95.56 101 ILE A CA 1
ATOM 840 C C . ILE A 1 101 ? 5.284 -5.463 8.768 1.00 95.56 101 ILE A C 1
ATOM 842 O O . ILE A 1 101 ? 5.878 -5.830 7.760 1.00 95.56 101 ILE A O 1
ATOM 846 N N . SER A 1 102 ? 4.020 -5.801 9.044 1.00 97.25 102 SER A N 1
ATOM 847 C CA . SER A 1 102 ? 3.238 -6.786 8.300 1.00 97.25 102 SER A CA 1
ATOM 848 C C . SER A 1 102 ? 1.989 -6.218 7.628 1.00 97.25 102 SER A C 1
ATOM 850 O O . SER A 1 102 ? 1.252 -7.000 7.041 1.00 97.25 102 SER A O 1
ATOM 852 N N . VAL A 1 103 ? 1.710 -4.910 7.728 1.00 98.06 103 VAL A N 1
ATOM 853 C CA . VAL A 1 103 ? 0.468 -4.303 7.216 1.00 98.06 103 VAL A CA 1
ATOM 854 C C . VAL A 1 103 ? 0.724 -2.938 6.579 1.00 98.06 103 VAL A C 1
ATOM 856 O O . VAL A 1 103 ? 1.358 -2.0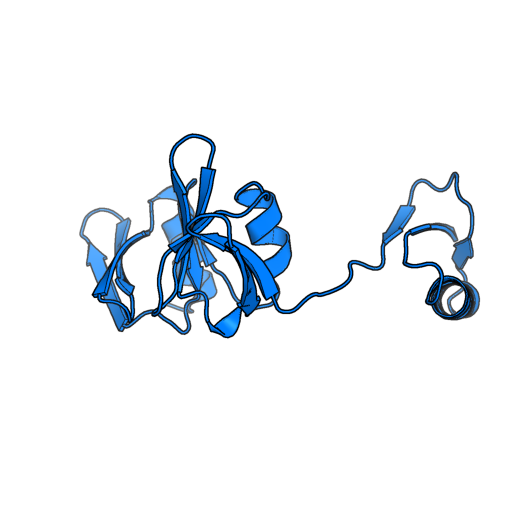59 7.174 1.00 98.06 103 VAL A O 1
ATOM 859 N N . ILE A 1 104 ? 0.157 -2.759 5.389 1.00 98.19 104 ILE A N 1
ATOM 860 C CA . ILE A 1 104 ? 0.078 -1.509 4.632 1.00 98.19 104 ILE A CA 1
ATOM 861 C C . ILE A 1 104 ? -1.399 -1.233 4.375 1.00 98.19 104 ILE A C 1
ATOM 863 O O . ILE A 1 104 ? -2.107 -2.124 3.930 1.00 98.19 104 ILE A O 1
ATOM 867 N N . ILE A 1 105 ? -1.880 -0.025 4.630 1.00 98.12 105 ILE A N 1
ATOM 868 C CA . ILE A 1 105 ? -3.285 0.341 4.433 1.00 98.12 105 ILE A CA 1
ATOM 869 C C . ILE A 1 105 ? -3.437 1.369 3.323 1.00 98.12 105 ILE A C 1
ATOM 871 O O . ILE A 1 105 ? -2.539 2.181 3.093 1.00 98.12 105 ILE A O 1
ATOM 875 N N . ASN A 1 106 ? -4.603 1.364 2.686 1.00 97.19 106 ASN A N 1
ATOM 876 C CA . ASN A 1 106 ? -5.066 2.481 1.880 1.00 97.19 106 ASN A CA 1
ATOM 877 C C . ASN A 1 106 ? -5.894 3.423 2.779 1.00 97.19 106 ASN A C 1
ATOM 879 O O . ASN A 1 106 ? -6.958 3.026 3.274 1.00 97.19 106 ASN A O 1
ATOM 883 N N . PRO A 1 107 ? -5.450 4.670 3.020 1.00 96.00 107 PRO A N 1
ATOM 884 C CA . PRO A 1 107 ? -6.131 5.583 3.932 1.00 96.00 107 PRO A CA 1
ATOM 885 C C . PRO A 1 107 ? -7.529 5.981 3.444 1.00 96.00 107 PRO A C 1
ATOM 887 O O . PRO A 1 107 ? -8.402 6.246 4.272 1.00 96.00 107 PRO A O 1
ATOM 890 N N . LYS A 1 108 ? -7.797 5.929 2.127 1.00 95.50 108 LYS A N 1
ATOM 891 C CA . LYS A 1 108 ? -9.134 6.171 1.548 1.00 95.50 108 LYS A CA 1
ATO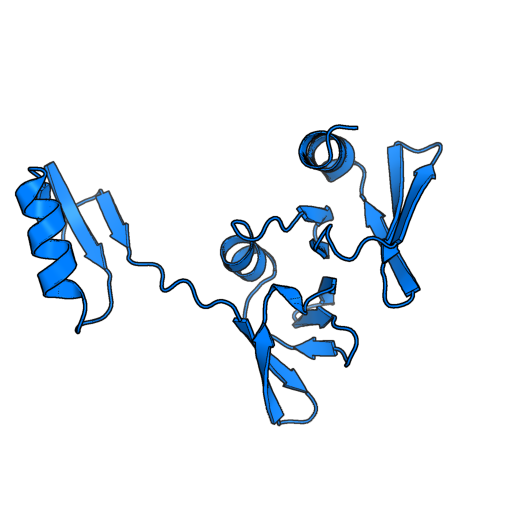M 892 C C . LYS A 1 108 ? -10.178 5.173 2.062 1.00 95.50 108 LYS A C 1
ATOM 894 O O . LYS A 1 108 ? -11.381 5.442 1.997 1.00 95.50 108 LYS A O 1
ATOM 899 N N . HIS A 1 109 ? -9.733 4.023 2.573 1.00 97.25 109 HIS A N 1
ATOM 900 C CA . HIS A 1 109 ? -10.576 2.958 3.113 1.00 97.25 109 HIS A CA 1
ATOM 901 C C . HIS A 1 109 ? -10.611 2.905 4.643 1.00 97.25 109 HIS A C 1
ATOM 903 O O . HIS A 1 109 ? -11.196 1.979 5.207 1.00 97.25 109 HIS A O 1
ATOM 909 N N . ILE A 1 110 ? -10.065 3.905 5.338 1.00 97.44 110 ILE A N 1
ATOM 910 C CA . ILE A 1 110 ? -10.264 4.045 6.783 1.00 97.44 110 ILE A CA 1
ATOM 911 C C . ILE A 1 110 ? -11.703 4.505 7.048 1.00 97.44 110 ILE A C 1
ATOM 913 O O . ILE A 1 110 ? -12.167 5.514 6.523 1.00 97.44 110 ILE A O 1
ATOM 917 N N . LYS A 1 111 ? -12.413 3.775 7.909 1.00 97.88 111 LYS A N 1
ATOM 918 C CA . LYS A 1 111 ? -13.741 4.144 8.419 1.00 97.88 111 LYS A CA 1
ATOM 919 C C . LYS A 1 111 ? -13.655 4.915 9.733 1.00 97.88 111 LYS A C 1
ATOM 921 O O . LYS A 1 111 ? -14.438 5.833 9.961 1.00 97.88 111 LYS A O 1
ATOM 926 N N . LYS A 1 112 ? -12.750 4.521 10.632 1.00 97.44 112 LYS A N 1
ATOM 927 C CA . LYS A 1 112 ? -12.593 5.152 11.950 1.00 97.44 112 LYS A CA 1
ATOM 928 C C . LYS A 1 112 ? -11.165 5.016 12.458 1.00 97.44 112 LYS A C 1
ATOM 930 O O . LYS A 1 112 ? -10.579 3.945 12.355 1.00 97.44 112 LYS A O 1
ATOM 935 N N . ILE A 1 113 ? -10.658 6.074 13.086 1.00 96.50 113 ILE A N 1
ATOM 936 C CA . ILE A 1 113 ? -9.384 6.080 13.813 1.00 96.50 113 ILE A CA 1
ATOM 937 C C . ILE A 1 113 ? -9.688 6.236 15.303 1.00 96.50 113 ILE A C 1
ATOM 939 O O . ILE A 1 113 ? -10.422 7.141 15.703 1.00 96.50 113 ILE A O 1
ATOM 943 N N . LYS A 1 114 ? -9.135 5.358 16.143 1.00 94.38 114 LYS A N 1
ATOM 944 C CA . LYS A 1 114 ? -9.224 5.456 17.604 1.00 94.38 114 LYS A CA 1
ATOM 945 C C . LYS A 1 114 ? -7.825 5.474 18.210 1.00 94.38 114 LYS A C 1
ATOM 947 O O . LYS A 1 114 ? -7.114 4.472 18.164 1.00 94.38 114 LYS A O 1
ATOM 952 N N . ALA A 1 115 ? -7.453 6.599 18.817 1.00 90.69 115 ALA A N 1
ATOM 953 C CA . ALA A 1 115 ? -6.241 6.691 19.622 1.00 90.69 115 ALA A CA 1
ATOM 954 C C . ALA A 1 115 ? -6.359 5.823 20.882 1.00 90.69 115 ALA A C 1
ATOM 956 O O . ALA A 1 115 ? -7.426 5.715 21.494 1.00 90.69 115 ALA A O 1
ATOM 957 N N . THR A 1 116 ? -5.248 5.213 21.278 1.00 85.56 116 THR A N 1
ATOM 958 C CA . THR A 1 116 ? -5.142 4.428 22.512 1.00 85.56 116 THR A CA 1
ATOM 959 C C . THR A 1 116 ? -4.120 5.047 23.455 1.00 85.56 116 THR A C 1
ATOM 961 O O . THR A 1 116 ? -3.209 5.755 23.028 1.00 85.56 116 THR A O 1
ATOM 964 N N . TYR A 1 117 ? -4.214 4.709 24.742 1.00 78.00 117 TYR A N 1
ATOM 965 C CA . TYR A 1 117 ? -3.296 5.190 25.779 1.00 78.00 117 TYR A CA 1
ATOM 966 C C . TYR A 1 117 ? -1.817 4.799 25.555 1.00 78.00 117 TYR A C 1
ATOM 968 O O . TYR A 1 117 ? -0.934 5.374 26.179 1.00 78.00 117 TYR A O 1
ATOM 976 N N . ASN A 1 118 ? -1.516 3.871 24.636 1.00 80.44 118 ASN A N 1
ATOM 977 C CA . ASN A 1 118 ? -0.190 3.263 24.466 1.00 80.44 118 ASN A CA 1
ATOM 978 C C . ASN A 1 118 ? 0.548 3.662 23.174 1.00 80.44 118 ASN A C 1
ATOM 980 O O . ASN A 1 118 ? 1.369 2.875 22.685 1.00 80.44 118 ASN A O 1
ATOM 984 N N . ARG A 1 119 ? 0.272 4.859 22.629 1.00 81.50 119 ARG A N 1
ATOM 985 C CA . ARG A 1 119 ? 0.812 5.336 21.335 1.00 81.50 119 ARG A CA 1
ATOM 986 C C . ARG A 1 119 ? 0.573 4.323 20.212 1.00 81.50 119 ARG A C 1
ATOM 988 O O . ARG A 1 119 ? 1.488 3.897 19.511 1.00 81.50 119 ARG A O 1
ATOM 995 N N . LYS A 1 120 ? -0.680 3.892 20.107 1.00 87.44 120 LYS A N 1
ATOM 996 C CA . LYS A 1 120 ? -1.194 3.104 18.988 1.00 87.44 120 LYS A CA 1
ATOM 997 C C . LYS A 1 120 ? -2.494 3.722 18.507 1.00 87.44 120 LYS A C 1
ATOM 999 O O . LYS A 1 120 ? -3.234 4.292 19.318 1.00 87.44 120 LYS A O 1
ATOM 1004 N N . PHE A 1 121 ? -2.793 3.521 17.234 1.00 94.12 121 PHE A N 1
ATOM 1005 C CA . PHE A 1 121 ? -4.129 3.728 16.697 1.00 94.12 121 PHE A CA 1
ATOM 1006 C C . PHE A 1 121 ? -4.758 2.381 16.369 1.00 94.12 121 PHE A C 1
ATOM 1008 O O . PHE A 1 121 ? -4.103 1.529 15.776 1.00 94.12 121 PHE A O 1
ATOM 1015 N N . HIS A 1 122 ? -6.026 2.222 16.730 1.00 95.69 122 HIS A N 1
ATOM 1016 C CA . HIS A 1 122 ? -6.886 1.207 16.137 1.00 95.69 122 HIS A CA 1
ATOM 1017 C C . HIS A 1 122 ? -7.587 1.831 14.936 1.00 95.69 122 HIS A C 1
ATOM 1019 O O . HIS A 1 122 ? -8.291 2.837 15.087 1.00 95.69 122 HIS A O 1
ATOM 1025 N N . LEU A 1 123 ? -7.385 1.246 13.761 1.00 97.56 123 LEU A N 1
ATOM 1026 C CA . LEU A 1 123 ? -8.063 1.636 12.535 1.00 97.56 123 LEU A CA 1
ATOM 1027 C C . LEU A 1 123 ? -9.171 0.629 12.270 1.00 97.56 123 LEU A C 1
ATOM 1029 O O . LEU A 1 123 ? -8.911 -0.565 12.178 1.00 97.56 123 LEU A O 1
ATOM 1033 N N . THR A 1 124 ? -10.403 1.105 12.148 1.00 98.19 124 THR A N 1
ATOM 1034 C CA . THR A 1 124 ? -11.482 0.319 11.548 1.00 98.19 124 THR A CA 1
ATOM 1035 C C . THR A 1 124 ? -11.504 0.636 10.063 1.00 98.19 124 THR A C 1
ATOM 1037 O O . THR A 1 124 ? -11.660 1.803 9.696 1.00 98.19 124 THR A O 1
ATOM 1040 N N . MET A 1 125 ? -11.363 -0.382 9.224 1.00 98.12 125 MET A N 1
ATOM 1041 C CA . MET A 1 125 ? -11.400 -0.281 7.769 1.00 98.12 125 MET A CA 1
ATOM 1042 C C . MET A 1 125 ? -12.849 -0.332 7.252 1.00 98.12 125 MET A C 1
ATOM 1044 O O . MET A 1 125 ? -13.778 -0.683 7.987 1.00 98.12 125 MET A O 1
ATOM 1048 N N . LYS A 1 126 ? -13.085 0.053 5.992 1.00 97.62 126 LYS A N 1
ATOM 1049 C CA . LYS A 1 126 ? -14.436 0.094 5.397 1.00 97.62 126 LYS A CA 1
ATOM 1050 C C . LYS A 1 126 ? -15.121 -1.274 5.325 1.00 97.62 126 LYS A C 1
ATOM 1052 O O . LYS A 1 126 ? -16.338 -1.316 5.492 1.00 97.62 126 LYS A O 1
ATOM 1057 N N . ASN A 1 127 ? -14.368 -2.363 5.161 1.00 96.69 127 ASN A N 1
ATOM 1058 C CA . ASN A 1 127 ? -14.891 -3.735 5.229 1.00 96.69 127 ASN A CA 1
ATOM 1059 C C . ASN A 1 127 ? -15.192 -4.215 6.663 1.00 96.69 127 ASN A C 1
ATOM 1061 O O . ASN A 1 127 ? -15.740 -5.296 6.839 1.00 96.69 127 ASN A O 1
ATOM 1065 N N . GLY A 1 128 ? -14.883 -3.411 7.686 1.00 97.06 128 GLY A N 1
ATOM 1066 C CA . GLY A 1 128 ? -15.116 -3.743 9.092 1.00 97.06 128 GLY A CA 1
ATOM 1067 C C . GLY A 1 128 ? -13.903 -4.323 9.817 1.00 97.06 128 GLY A C 1
ATOM 1068 O O . GLY A 1 128 ? -13.942 -4.395 11.046 1.00 97.06 128 GLY A O 1
ATOM 1069 N N . ASP A 1 129 ? -12.826 -4.651 9.100 1.00 97.75 129 ASP A N 1
ATOM 1070 C CA . ASP A 1 129 ? -11.601 -5.157 9.716 1.00 97.75 129 ASP A CA 1
ATOM 1071 C C . ASP A 1 129 ? -10.961 -4.114 10.628 1.00 97.75 129 ASP A C 1
ATOM 1073 O O . ASP A 1 129 ? -11.093 -2.899 10.434 1.00 97.75 129 ASP A O 1
ATOM 1077 N N . VAL A 1 130 ? -10.250 -4.601 11.643 1.00 97.19 130 VAL A N 1
ATOM 1078 C CA . VAL A 1 130 ? -9.517 -3.761 12.587 1.00 97.19 130 VAL A CA 1
ATOM 1079 C C . VAL A 1 130 ? -8.031 -4.056 12.473 1.00 97.19 130 VAL A C 1
ATOM 1081 O O . VAL A 1 130 ? -7.602 -5.188 12.681 1.00 97.19 130 VAL A O 1
ATOM 1084 N N . VAL A 1 131 ? -7.251 -3.019 12.176 1.00 97.31 131 VAL A N 1
ATOM 1085 C CA . VAL A 1 131 ? -5.790 -3.087 12.071 1.00 97.31 131 VAL A CA 1
ATOM 1086 C C . VAL A 1 131 ? -5.134 -2.044 12.970 1.00 97.31 131 VAL A C 1
ATOM 1088 O O . VAL A 1 131 ? -5.672 -0.957 13.199 1.00 97.31 131 VAL A O 1
ATOM 1091 N N . ASP A 1 132 ? -3.951 -2.378 13.480 1.00 96.19 132 ASP A N 1
ATOM 1092 C CA . ASP A 1 132 ? -3.258 -1.573 14.482 1.00 96.19 132 ASP A CA 1
ATOM 1093 C C . ASP A 1 132 ? -2.059 -0.843 13.885 1.00 96.19 132 ASP A C 1
ATOM 1095 O O . ASP A 1 132 ? -1.133 -1.463 13.355 1.00 96.19 132 ASP A O 1
ATOM 1099 N N . VAL A 1 133 ? -2.017 0.476 14.081 1.00 96.69 133 VAL A N 1
ATOM 1100 C CA . VAL A 1 133 ? -0.785 1.243 13.888 1.00 96.69 133 VAL A CA 1
ATOM 1101 C C . VAL A 1 133 ? 0.146 0.938 15.052 1.00 96.69 133 VAL A C 1
ATOM 1103 O O . VAL A 1 133 ? -0.127 1.266 16.214 1.00 96.69 133 VAL A O 1
ATOM 1106 N N . THR A 1 134 ? 1.253 0.274 14.741 1.00 94.00 134 THR A N 1
ATOM 1107 C CA . THR A 1 134 ? 2.260 -0.106 15.733 1.00 94.00 134 THR A CA 1
ATOM 1108 C C . THR A 1 134 ? 3.125 1.088 16.128 1.00 94.00 134 THR A C 1
ATOM 1110 O O . THR A 1 134 ? 3.250 2.062 15.391 1.00 94.00 134 THR A O 1
ATOM 1113 N N . ARG A 1 135 ? 3.754 1.013 17.308 1.00 91.19 135 ARG A N 1
ATOM 1114 C CA . ARG A 1 135 ? 4.515 2.131 17.894 1.00 91.19 135 ARG A CA 1
ATOM 1115 C C . ARG A 1 135 ? 5.590 2.688 16.959 1.00 91.19 135 ARG A C 1
ATOM 1117 O O . ARG A 1 135 ? 5.746 3.900 16.894 1.00 91.19 135 ARG A O 1
ATOM 1124 N N . SER A 1 136 ? 6.294 1.812 16.241 1.00 93.88 136 SER A N 1
ATOM 1125 C CA . SER A 1 136 ? 7.358 2.201 15.309 1.00 93.88 136 SER A CA 1
ATOM 1126 C C . SER A 1 136 ? 6.854 3.006 14.112 1.00 93.88 136 SER A C 1
ATOM 1128 O O . SER A 1 136 ? 7.633 3.748 13.541 1.00 93.88 136 SER A O 1
ATOM 1130 N N . TYR A 1 137 ? 5.571 2.885 13.765 1.00 95.12 137 TYR A N 1
ATOM 1131 C CA . TYR A 1 137 ? 4.944 3.563 12.626 1.00 95.12 137 TYR A CA 1
ATOM 1132 C C . TYR A 1 137 ? 3.962 4.657 13.076 1.00 95.12 137 TYR A C 1
ATOM 1134 O O . TYR A 1 137 ? 3.248 5.229 12.261 1.00 95.12 137 TYR A O 1
ATOM 1142 N N . TYR A 1 138 ? 3.880 4.939 14.382 1.00 93.88 138 TYR A N 1
ATOM 1143 C CA . TYR A 1 138 ? 2.896 5.868 14.938 1.00 93.88 138 TYR A CA 1
ATOM 1144 C C . TYR A 1 138 ? 3.108 7.301 14.442 1.00 93.88 138 TYR A C 1
ATOM 1146 O O . TYR A 1 138 ? 2.145 7.943 14.036 1.00 93.88 138 TYR A O 1
ATOM 1154 N N . ASN A 1 139 ? 4.351 7.792 14.478 1.00 92.75 139 ASN A N 1
ATOM 1155 C CA . ASN A 1 139 ? 4.671 9.152 14.042 1.00 92.75 139 ASN A CA 1
ATOM 1156 C C . ASN A 1 139 ? 4.511 9.284 12.524 1.00 92.75 139 ASN A C 1
ATOM 1158 O O . ASN A 1 139 ? 3.765 10.145 12.084 1.00 92.75 139 ASN A O 1
ATOM 1162 N N . ASP A 1 140 ? 5.073 8.356 11.749 1.00 92.94 140 ASP A N 1
ATOM 1163 C CA . ASP A 1 140 ? 4.939 8.343 10.287 1.00 92.94 140 ASP A CA 1
ATOM 1164 C C . ASP A 1 140 ? 3.470 8.332 9.840 1.00 92.94 140 ASP A C 1
ATOM 1166 O O . ASP A 1 140 ? 3.083 9.039 8.912 1.00 92.94 140 ASP A O 1
ATOM 1170 N N . PHE A 1 141 ? 2.620 7.556 10.522 1.00 94.88 141 PHE A N 1
ATOM 1171 C CA . PHE A 1 141 ? 1.182 7.539 10.261 1.00 94.88 141 PHE A CA 1
ATOM 1172 C C . PHE A 1 141 ? 0.516 8.883 10.576 1.00 94.88 141 PHE A C 1
ATOM 1174 O O . PHE A 1 141 ? -0.318 9.346 9.798 1.00 94.88 141 PHE A O 1
ATOM 1181 N N . LYS A 1 142 ? 0.870 9.507 11.707 1.00 92.62 142 LYS A N 1
ATOM 1182 C CA . LYS A 1 142 ? 0.374 10.838 12.074 1.00 92.62 142 LYS A CA 1
ATOM 1183 C C . LYS A 1 142 ? 0.754 11.881 11.024 1.00 92.62 142 LYS A C 1
ATOM 1185 O O . LYS A 1 142 ? -0.122 12.600 10.553 1.00 92.62 142 LYS A O 1
ATOM 1190 N N . ASP A 1 143 ? 2.023 11.897 10.630 1.00 93.00 143 ASP A N 1
ATOM 1191 C CA . ASP A 1 143 ? 2.568 12.854 9.671 1.00 93.00 143 ASP A CA 1
ATOM 1192 C C . ASP A 1 143 ? 1.904 12.691 8.297 1.00 93.00 143 ASP A C 1
ATOM 1194 O O . ASP A 1 143 ? 1.461 13.677 7.709 1.00 93.00 143 ASP A O 1
ATOM 1198 N N . LYS A 1 144 ? 1.724 11.446 7.822 1.00 91.69 144 LYS A N 1
ATOM 1199 C CA . LYS A 1 144 ? 1.014 11.166 6.561 1.00 91.69 144 LYS A CA 1
ATOM 1200 C C . LYS A 1 144 ? -0.468 11.562 6.584 1.00 91.69 144 LYS A C 1
ATOM 1202 O O . LYS A 1 144 ? -1.018 11.850 5.526 1.00 91.69 144 LYS A O 1
ATOM 1207 N N . LEU A 1 145 ? -1.122 11.571 7.749 1.00 90.38 145 LEU A N 1
ATOM 1208 C CA . LEU A 1 145 ? -2.521 12.002 7.888 1.00 90.38 145 LEU A CA 1
ATOM 1209 C C . LEU A 1 145 ? -2.694 13.466 8.323 1.00 90.38 145 LEU A C 1
ATOM 1211 O O . LEU A 1 145 ? -3.827 13.947 8.350 1.00 90.38 145 LEU A O 1
ATOM 1215 N N . GLY A 1 146 ? -1.614 14.174 8.659 1.00 89.06 146 GLY A N 1
ATOM 1216 C CA . GLY A 1 146 ? -1.665 15.563 9.123 1.00 89.06 146 GLY A CA 1
ATOM 1217 C C . GLY A 1 146 ? -2.356 15.756 10.482 1.00 89.06 146 GLY A C 1
ATOM 1218 O O . GLY A 1 146 ? -3.015 16.778 10.681 1.00 89.06 146 GLY A O 1
ATOM 1219 N N . ILE A 1 147 ? -2.242 14.785 11.400 1.00 83.75 147 ILE A N 1
ATOM 1220 C CA . ILE A 1 147 ? -2.858 14.801 12.752 1.00 83.75 147 ILE A CA 1
ATOM 1221 C C . ILE A 1 147 ? -1.824 14.780 13.880 1.00 83.75 147 ILE A C 1
ATOM 1223 O O . ILE A 1 147 ? -0.639 14.520 13.607 1.00 83.75 147 ILE A O 1
#